Protein AF-A0A7V2QW27-F1 (afdb_monomer)

Sequence (113 aa):
MAVGNKDKIREIYEVLPKLNCGFCGFGTCGKFARAVAEGRASPFGCRQNLWPGYRISEIVGMKVPAYSYGFPVPFLSPLGVRPSLQALREQVRTLSQNVENILGRIEKLKARR

Structure (mmCIF, N/CA/C/O backbone):
data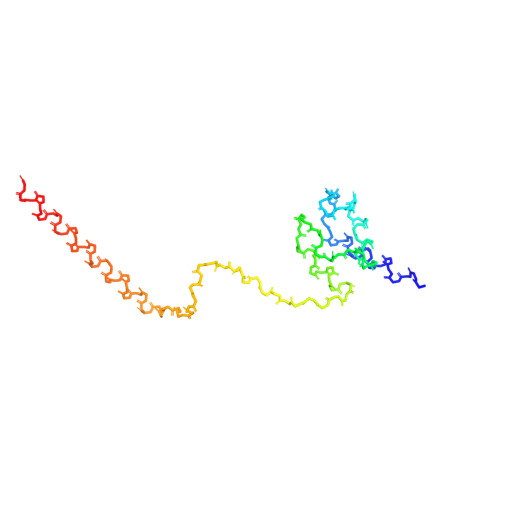_AF-A0A7V2QW27-F1
#
_entry.id   AF-A0A7V2QW27-F1
#
loop_
_atom_site.group_PDB
_atom_site.id
_atom_site.type_symbol
_atom_site.label_atom_id
_atom_site.label_alt_id
_atom_site.label_comp_id
_atom_site.label_asym_id
_atom_site.label_entity_id
_atom_site.label_seq_id
_atom_site.pdbx_PDB_ins_code
_atom_site.Cartn_x
_atom_site.Cartn_y
_atom_site.Cartn_z
_atom_site.occupancy
_atom_site.B_iso_or_equiv
_atom_site.auth_seq_id
_atom_site.auth_comp_id
_atom_site.auth_asym_id
_atom_site.auth_atom_id
_atom_site.pdbx_PDB_model_num
ATOM 1 N N . MET A 1 1 ? -17.485 -3.137 26.629 1.00 41.44 1 MET A N 1
ATOM 2 C CA . MET A 1 1 ? -16.385 -2.252 26.181 1.00 41.44 1 MET A CA 1
ATOM 3 C C . MET A 1 1 ? -16.658 -1.840 24.734 1.00 41.44 1 MET A C 1
ATOM 5 O O . MET A 1 1 ? -16.420 -2.643 23.848 1.00 41.44 1 MET A O 1
ATOM 9 N N . ALA A 1 2 ? -17.275 -0.680 24.474 1.00 49.69 2 ALA A N 1
ATOM 10 C CA . ALA A 1 2 ? -17.790 -0.365 23.124 1.00 49.69 2 ALA A CA 1
ATOM 11 C C . ALA A 1 2 ? -17.541 1.077 22.640 1.00 49.69 2 ALA A C 1
ATOM 13 O O . ALA A 1 2 ? -17.874 1.395 21.500 1.00 49.69 2 ALA A O 1
ATOM 14 N N . VAL A 1 3 ? -16.948 1.941 23.472 1.00 51.53 3 VAL A N 1
ATOM 15 C CA . VAL A 1 3 ? -16.684 3.345 23.107 1.00 51.53 3 VAL A CA 1
ATOM 16 C C . VAL A 1 3 ? -15.436 3.451 22.219 1.00 51.53 3 VAL A C 1
ATOM 18 O O . VAL A 1 3 ? -15.521 4.009 21.133 1.00 51.53 3 VAL A O 1
ATOM 21 N N . GLY A 1 4 ? -14.334 2.776 22.571 1.00 67.44 4 GLY A N 1
ATOM 22 C CA . GLY A 1 4 ? -13.065 2.892 21.832 1.00 67.44 4 GLY A CA 1
ATOM 23 C C . GLY A 1 4 ? -13.072 2.385 20.381 1.00 67.44 4 GLY A C 1
ATOM 24 O O . GLY A 1 4 ? -12.257 2.830 19.581 1.00 67.44 4 GLY A O 1
ATOM 25 N N . ASN A 1 5 ? -13.991 1.489 20.001 1.00 80.12 5 ASN A N 1
ATOM 26 C CA . ASN A 1 5 ? -14.055 1.000 18.617 1.00 80.12 5 ASN A CA 1
ATOM 27 C C . ASN A 1 5 ? -14.743 1.985 17.671 1.00 80.12 5 ASN A C 1
ATOM 29 O O . ASN A 1 5 ? -14.376 2.041 16.503 1.00 80.12 5 ASN A O 1
ATOM 33 N N . LYS A 1 6 ? -15.723 2.771 18.133 1.00 88.50 6 LYS A N 1
ATOM 34 C CA . LYS A 1 6 ? -16.435 3.707 17.247 1.00 88.50 6 LYS A CA 1
ATOM 35 C C . LYS A 1 6 ? -15.526 4.843 16.781 1.00 88.50 6 LYS A C 1
ATOM 37 O O . LYS A 1 6 ? -15.552 5.181 15.600 1.00 88.50 6 LYS A O 1
ATOM 42 N N . ASP A 1 7 ? -14.694 5.364 17.679 1.00 92.56 7 ASP A N 1
ATOM 43 C CA . ASP A 1 7 ? -13.737 6.422 17.351 1.00 92.56 7 ASP A CA 1
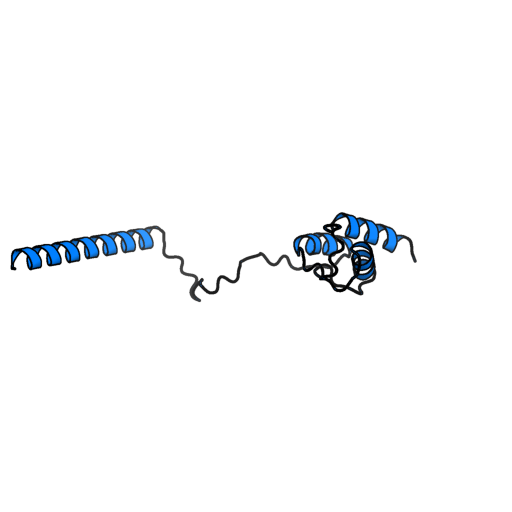ATOM 44 C C . ASP A 1 7 ? -12.673 5.931 16.364 1.00 92.56 7 ASP A C 1
ATOM 46 O O . ASP A 1 7 ? -12.494 6.546 15.314 1.00 92.56 7 ASP A O 1
ATOM 50 N N . LYS A 1 8 ? -12.095 4.743 16.600 1.00 92.12 8 LYS A N 1
ATOM 51 C CA . LYS A 1 8 ? -11.163 4.103 15.655 1.00 92.12 8 LYS A CA 1
ATOM 52 C C . LYS A 1 8 ? -11.777 3.889 14.276 1.00 92.12 8 LYS A C 1
ATOM 54 O O . LYS A 1 8 ? -11.132 4.154 13.270 1.00 92.12 8 LYS A O 1
ATOM 59 N N . ILE A 1 9 ? -13.028 3.430 14.200 1.00 95.50 9 ILE A N 1
ATOM 60 C CA . ILE A 1 9 ? -13.710 3.230 12.911 1.00 95.50 9 ILE A CA 1
ATOM 61 C C . ILE A 1 9 ? -13.822 4.547 12.146 1.00 95.50 9 ILE A C 1
ATOM 63 O O . ILE A 1 9 ? -13.579 4.568 10.940 1.00 95.50 9 ILE A O 1
ATOM 67 N N . ARG A 1 10 ? -14.175 5.637 12.836 1.00 95.56 10 ARG A N 1
ATOM 68 C CA . ARG A 1 10 ? -14.268 6.966 12.230 1.00 95.56 10 ARG A CA 1
ATOM 69 C C . ARG A 1 10 ? -12.903 7.442 11.739 1.00 95.56 10 ARG A C 1
ATOM 71 O O . ARG A 1 10 ? -12.798 7.845 10.588 1.00 95.56 10 ARG A O 1
ATOM 78 N N . GLU A 1 11 ? -11.867 7.336 12.565 1.00 95.56 11 GLU A N 1
ATOM 79 C CA . GLU A 1 11 ? -10.502 7.719 12.184 1.00 95.56 11 GLU A CA 1
ATOM 80 C C . GLU A 1 11 ? -10.003 6.927 10.973 1.00 95.56 11 GLU A C 1
ATOM 82 O O . GLU A 1 11 ? -9.500 7.510 10.016 1.00 95.56 11 GLU A O 1
ATOM 87 N N . ILE A 1 12 ? -10.213 5.609 10.959 1.00 95.38 12 ILE A N 1
ATOM 88 C CA . ILE A 1 12 ? -9.850 4.759 9.821 1.00 95.38 12 ILE A CA 1
ATOM 89 C C . ILE A 1 12 ? -10.634 5.177 8.574 1.00 95.38 12 ILE A C 1
ATOM 91 O O . ILE A 1 12 ? -10.052 5.292 7.499 1.00 95.38 12 ILE A O 1
ATOM 95 N N . TYR A 1 13 ? -11.940 5.427 8.700 1.00 95.88 13 TYR A N 1
ATOM 96 C CA . TYR A 1 13 ? -12.783 5.839 7.579 1.00 95.88 13 TYR A CA 1
ATOM 97 C C . TYR A 1 13 ? -12.337 7.164 6.950 1.00 95.88 13 TYR A C 1
ATOM 99 O O . TYR A 1 13 ? -12.360 7.288 5.724 1.00 95.88 13 TYR A O 1
ATOM 107 N N . GLU A 1 14 ? -11.888 8.125 7.757 1.00 95.56 14 GLU A N 1
ATOM 108 C CA . GLU A 1 14 ? -11.396 9.415 7.263 1.00 95.56 14 GLU A CA 1
ATOM 109 C C . GLU A 1 14 ? -10.120 9.301 6.425 1.00 95.56 14 GLU A C 1
ATOM 111 O O . GLU A 1 14 ? -9.894 10.116 5.533 1.00 95.56 14 GLU A O 1
ATOM 116 N N . VAL A 1 15 ? -9.312 8.267 6.656 1.00 94.69 15 VAL A N 1
ATOM 117 C CA . VAL A 1 15 ? -8.072 8.033 5.904 1.00 94.69 15 VAL A CA 1
ATOM 118 C C . VAL A 1 15 ? -8.321 7.259 4.600 1.00 94.69 15 VAL A C 1
ATOM 120 O O . VAL A 1 15 ? -7.468 7.225 3.710 1.00 94.69 15 VAL A O 1
ATOM 123 N N . LEU A 1 16 ? -9.489 6.632 4.448 1.00 94.69 16 LEU A N 1
ATOM 124 C CA . LEU A 1 16 ? -9.829 5.863 3.252 1.00 94.69 16 LEU A CA 1
ATOM 125 C C . LEU A 1 16 ? -10.212 6.768 2.071 1.00 94.69 16 LEU A C 1
ATOM 127 O O . LEU A 1 16 ? -10.732 7.862 2.260 1.00 94.69 16 LEU A O 1
ATOM 131 N N . PRO A 1 17 ? -10.071 6.278 0.825 1.00 92.75 17 PRO A N 1
ATOM 132 C CA . PRO A 1 17 ? -10.409 7.049 -0.374 1.00 92.75 17 PRO A CA 1
ATOM 133 C C . PRO A 1 17 ? -11.922 7.263 -0.592 1.00 92.75 17 PRO A C 1
ATOM 135 O O . PRO A 1 17 ? -12.304 7.918 -1.552 1.00 92.75 17 PRO A O 1
ATOM 138 N N . LYS A 1 18 ? -12.795 6.687 0.252 1.00 94.88 18 LYS A N 1
ATOM 139 C CA . LYS A 1 18 ? -14.272 6.828 0.211 1.00 94.88 18 LYS A CA 1
ATOM 140 C C . LYS A 1 18 ? -14.940 6.442 -1.126 1.00 94.88 18 LYS A C 1
ATOM 142 O O . LYS A 1 18 ? -16.103 6.751 -1.351 1.00 94.88 18 LYS A O 1
ATOM 147 N N . LEU A 1 19 ? -14.241 5.684 -1.977 1.00 94.50 19 LEU A N 1
ATOM 148 C CA . LEU A 1 19 ? -14.728 5.245 -3.294 1.00 94.50 19 LEU A CA 1
ATOM 149 C C . LEU A 1 19 ? -15.697 4.055 -3.249 1.00 94.50 19 LEU A C 1
ATOM 151 O O . LEU A 1 19 ? -16.361 3.780 -4.239 1.00 94.50 19 LEU A O 1
ATOM 155 N N . ASN A 1 20 ? -15.742 3.304 -2.143 1.00 95.12 20 ASN A N 1
ATOM 156 C CA . ASN A 1 20 ? -16.553 2.083 -2.011 1.00 95.12 20 ASN A CA 1
ATOM 157 C C . ASN A 1 20 ? -16.348 1.056 -3.153 1.00 95.12 20 ASN A C 1
ATOM 159 O O . ASN A 1 20 ? -17.273 0.355 -3.538 1.00 95.12 20 ASN A O 1
ATOM 163 N N . CYS A 1 21 ? -15.119 0.938 -3.669 1.00 94.88 21 CYS A N 1
ATOM 164 C CA . CYS A 1 21 ? -14.796 0.117 -4.847 1.00 94.88 21 CYS A CA 1
ATOM 165 C C . CYS A 1 21 ? -14.893 -1.408 -4.654 1.00 94.88 21 CYS A C 1
ATOM 167 O O . CYS A 1 21 ? -14.866 -2.146 -5.630 1.00 94.88 21 CYS A O 1
ATOM 169 N N . GLY A 1 22 ? -14.937 -1.913 -3.419 1.00 94.00 22 GLY A N 1
ATOM 170 C CA . GLY A 1 22 ? -15.076 -3.351 -3.164 1.00 94.00 22 GLY A CA 1
ATOM 171 C C . GLY A 1 22 ? -13.825 -4.215 -3.370 1.00 94.00 22 GLY A C 1
ATOM 172 O O . GLY A 1 22 ? -13.838 -5.373 -2.966 1.00 94.00 22 GLY A O 1
ATOM 173 N N . PHE A 1 23 ? -12.715 -3.691 -3.907 1.00 93.94 23 PHE A N 1
ATOM 174 C CA . PHE A 1 23 ? -11.512 -4.494 -4.209 1.00 93.94 23 PHE A CA 1
ATOM 175 C C . PHE A 1 23 ? -10.837 -5.144 -2.994 1.00 93.94 23 PHE A C 1
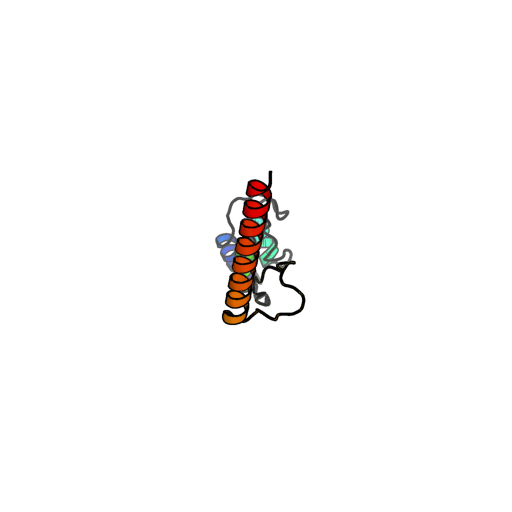ATOM 177 O O . PHE A 1 23 ? -10.082 -6.103 -3.138 1.00 93.94 23 PHE A O 1
ATOM 184 N N . CYS A 1 24 ? -11.097 -4.635 -1.791 1.00 93.06 24 CYS A N 1
ATOM 185 C CA . CYS A 1 24 ? -10.644 -5.239 -0.539 1.00 93.06 24 CYS A CA 1
ATOM 186 C C . CYS A 1 24 ? -11.572 -6.355 -0.016 1.00 93.06 24 CYS A C 1
ATOM 188 O O . CYS A 1 24 ? -11.319 -6.882 1.063 1.00 93.06 24 CYS A O 1
ATOM 190 N N . GLY A 1 25 ? -12.647 -6.699 -0.738 1.00 94.12 25 GLY A N 1
ATOM 191 C CA . GLY A 1 25 ? -13.652 -7.691 -0.334 1.00 94.12 25 GLY A CA 1
ATOM 192 C C . GLY A 1 25 ? -14.798 -7.131 0.519 1.00 94.12 25 GLY A C 1
ATOM 193 O O . GLY A 1 25 ? -15.713 -7.866 0.882 1.00 94.12 25 GLY A O 1
ATOM 194 N N . PHE A 1 26 ? -14.789 -5.829 0.824 1.00 95.44 26 PHE A N 1
ATOM 195 C CA . PHE A 1 26 ? -15.840 -5.163 1.598 1.00 95.44 26 PHE A CA 1
ATOM 196 C C . PHE A 1 26 ? -16.648 -4.220 0.713 1.00 95.44 26 PHE A C 1
ATOM 198 O O . PHE A 1 26 ? -16.087 -3.339 0.072 1.00 95.44 26 PHE A O 1
ATOM 205 N N . GLY A 1 27 ? -17.978 -4.343 0.742 1.00 93.25 27 GLY A N 1
ATOM 206 C CA . GLY A 1 27 ? -18.861 -3.543 -0.117 1.00 93.25 27 GLY A CA 1
ATOM 207 C C . GLY A 1 27 ? -18.831 -2.027 0.129 1.00 93.25 27 GLY A C 1
ATOM 208 O O . GLY A 1 27 ? -19.300 -1.277 -0.714 1.00 93.25 27 GLY A O 1
ATOM 209 N N . THR A 1 28 ? -18.297 -1.556 1.262 1.00 96.19 28 THR A N 1
ATOM 210 C CA . THR A 1 28 ? -18.086 -0.121 1.516 1.00 96.19 28 THR A CA 1
ATOM 211 C C . THR A 1 28 ? -16.807 0.123 2.314 1.00 96.19 28 THR A C 1
ATOM 213 O O . THR A 1 28 ? -16.371 -0.726 3.096 1.00 96.19 28 THR A O 1
ATOM 216 N N . CYS A 1 29 ? -16.234 1.321 2.178 1.00 96.44 29 CYS A N 1
ATOM 217 C CA . CYS A 1 29 ? -15.087 1.775 2.963 1.00 96.44 29 CYS A CA 1
ATOM 218 C C . CYS A 1 29 ? -15.393 1.762 4.470 1.00 96.44 29 CYS A C 1
ATOM 220 O O . CYS A 1 29 ? -14.537 1.381 5.259 1.00 96.44 29 CYS A O 1
ATOM 222 N N . GLY A 1 30 ? -16.625 2.085 4.880 1.00 95.81 30 GLY A N 1
ATOM 223 C CA . GLY A 1 30 ? -17.044 1.990 6.284 1.00 95.81 30 GLY A CA 1
ATOM 224 C C . GLY A 1 30 ? -17.067 0.549 6.813 1.00 95.81 30 GLY A C 1
ATOM 225 O O . GLY A 1 30 ? -16.637 0.297 7.938 1.00 95.81 30 GLY A O 1
ATOM 226 N N . LYS A 1 31 ? -17.502 -0.423 5.994 1.00 96.31 31 LYS A N 1
ATOM 227 C CA . LYS A 1 31 ? -17.444 -1.853 6.353 1.00 96.31 31 LYS A CA 1
ATOM 228 C C . LYS A 1 31 ? -15.999 -2.336 6.494 1.00 96.31 31 LYS A C 1
ATOM 230 O O . LYS A 1 31 ? -15.709 -3.067 7.438 1.00 96.31 31 LYS A O 1
ATOM 235 N N . PHE A 1 32 ? -15.104 -1.891 5.610 1.00 96.44 32 PHE A N 1
ATOM 236 C CA . PHE A 1 32 ? -13.668 -2.154 5.739 1.00 96.44 32 PHE A CA 1
ATOM 237 C C . PHE A 1 32 ? -13.099 -1.539 7.025 1.00 96.44 32 PHE A C 1
ATOM 239 O O . PHE A 1 32 ? -12.476 -2.251 7.805 1.00 96.44 32 PHE A O 1
ATOM 246 N N . ALA A 1 33 ? -13.383 -0.263 7.305 1.00 96.25 33 ALA A N 1
ATOM 247 C CA . ALA A 1 33 ? -12.920 0.417 8.516 1.00 96.25 33 ALA A CA 1
ATOM 248 C C . ALA A 1 33 ? -13.345 -0.314 9.799 1.00 96.25 33 ALA A C 1
ATOM 250 O O . ALA A 1 33 ? -12.534 -0.519 10.701 1.00 96.25 33 ALA A O 1
ATOM 251 N N . ARG A 1 34 ? -14.597 -0.788 9.846 1.00 95.50 34 ARG A N 1
ATOM 252 C CA . ARG A 1 34 ? -15.102 -1.634 10.933 1.00 95.50 34 ARG A CA 1
ATOM 253 C C . ARG A 1 34 ? -14.353 -2.955 11.052 1.00 95.50 34 ARG A C 1
ATOM 255 O O . ARG A 1 34 ? -13.967 -3.326 12.154 1.00 95.50 34 ARG A O 1
ATOM 262 N N . ALA A 1 35 ? -14.137 -3.653 9.941 1.00 95.12 35 ALA A N 1
ATOM 263 C CA . ALA A 1 35 ? -13.414 -4.917 9.955 1.00 95.12 35 ALA A CA 1
ATOM 264 C C . ALA A 1 35 ? -11.963 -4.751 10.429 1.00 95.12 35 ALA A C 1
ATOM 266 O O . ALA A 1 35 ? -11.478 -5.593 11.178 1.00 95.12 35 ALA A O 1
ATOM 267 N N . VAL A 1 36 ? -11.292 -3.660 10.048 1.00 94.75 36 VAL A N 1
ATOM 268 C CA . VAL A 1 36 ? -9.929 -3.359 10.507 1.00 94.75 36 VAL A CA 1
ATOM 269 C C . VAL A 1 36 ? -9.903 -2.999 11.994 1.00 94.75 36 VAL A C 1
ATOM 271 O O . VAL A 1 36 ? -9.091 -3.549 12.730 1.00 94.75 36 VAL A O 1
ATOM 274 N N . ALA A 1 37 ? -10.815 -2.142 12.466 1.00 94.31 37 ALA A N 1
ATOM 275 C CA . ALA A 1 37 ? -10.906 -1.790 13.888 1.00 94.31 37 ALA A CA 1
ATOM 276 C C . ALA A 1 37 ? -11.195 -3.007 14.787 1.00 94.31 37 ALA A C 1
ATOM 278 O O . ALA A 1 37 ? -10.730 -3.071 15.920 1.00 94.31 37 ALA A O 1
ATOM 279 N N . GLU A 1 38 ? -11.945 -3.985 14.276 1.00 92.56 38 GLU A N 1
ATOM 280 C CA . GLU A 1 38 ? -12.237 -5.249 14.959 1.00 92.56 38 GLU A CA 1
ATOM 281 C C . GLU A 1 38 ? -11.134 -6.313 14.776 1.00 92.56 38 GLU A C 1
ATOM 283 O O . GLU A 1 38 ? -11.281 -7.426 15.272 1.00 92.56 38 GLU A O 1
ATOM 288 N N . GLY A 1 39 ? -10.050 -6.010 14.051 1.00 90.56 39 GLY A N 1
ATOM 289 C CA . GLY A 1 39 ? -8.944 -6.943 13.802 1.00 90.56 39 GLY A CA 1
ATOM 290 C C . GLY A 1 39 ? -9.263 -8.074 12.817 1.00 90.56 39 GLY A C 1
ATOM 291 O O . GLY A 1 39 ? -8.480 -9.007 12.673 1.00 90.56 39 GLY A O 1
ATOM 292 N N . ARG A 1 40 ? -10.401 -8.005 12.116 1.00 91.12 40 ARG A N 1
ATOM 293 C CA . ARG A 1 40 ? -10.832 -8.991 11.107 1.00 91.12 40 ARG A CA 1
ATOM 294 C C . ARG A 1 40 ? -10.215 -8.755 9.728 1.00 91.12 40 ARG A C 1
ATOM 296 O O . ARG A 1 40 ? -10.300 -9.624 8.866 1.00 91.12 40 ARG A O 1
ATOM 303 N N . ALA A 1 41 ? -9.635 -7.580 9.500 1.00 92.56 41 ALA A N 1
ATOM 304 C CA . ALA A 1 41 ? -8.981 -7.215 8.251 1.00 92.56 41 ALA A CA 1
ATOM 305 C C . ALA A 1 41 ? -7.641 -6.520 8.513 1.00 92.56 41 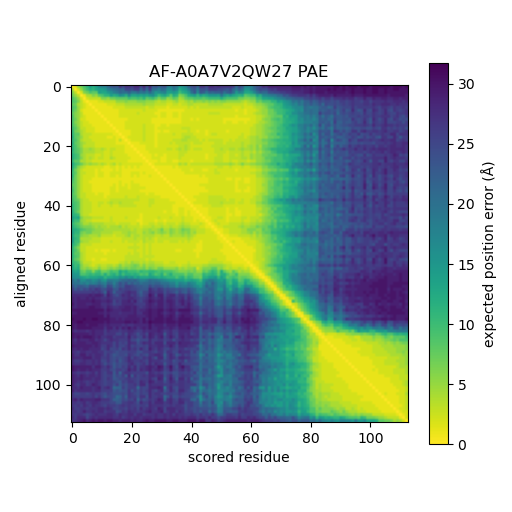ALA A C 1
ATOM 307 O O . ALA A 1 41 ? -7.483 -5.799 9.495 1.00 92.56 41 ALA A O 1
ATOM 308 N N . SER A 1 42 ? -6.689 -6.711 7.598 1.00 92.25 42 SER A N 1
ATOM 309 C CA . SER A 1 42 ? -5.397 -6.023 7.649 1.00 92.25 42 SER A CA 1
ATOM 310 C C . SER A 1 42 ? -5.560 -4.521 7.365 1.00 92.25 42 SER A C 1
ATOM 312 O O . SER A 1 42 ? -6.272 -4.173 6.414 1.00 92.25 42 SER A O 1
ATOM 314 N N . PRO A 1 43 ? -4.850 -3.630 8.089 1.00 93.31 43 PRO A N 1
ATOM 315 C CA . PRO A 1 43 ? -4.730 -2.206 7.753 1.00 93.31 43 PRO A CA 1
ATOM 316 C C . PRO A 1 43 ? -4.354 -1.948 6.288 1.00 93.31 43 PRO A C 1
ATOM 318 O O . PRO A 1 43 ? -4.836 -1.000 5.675 1.00 93.31 43 PRO A O 1
ATOM 321 N N . PHE A 1 44 ? -3.559 -2.843 5.694 1.00 92.88 44 PHE A N 1
ATOM 322 C CA . PHE A 1 44 ? -3.082 -2.767 4.309 1.00 92.88 44 PHE A CA 1
ATOM 323 C C . PHE A 1 44 ? -4.028 -3.431 3.297 1.00 92.88 44 PHE A C 1
ATOM 325 O O . PHE A 1 44 ? -3.667 -3.642 2.144 1.00 92.88 44 PHE A O 1
ATOM 332 N N . GLY A 1 45 ? -5.251 -3.780 3.707 1.00 91.25 45 GLY A N 1
ATOM 333 C CA . GLY A 1 45 ? -6.213 -4.482 2.855 1.00 91.25 45 GLY A CA 1
ATOM 334 C C . GLY A 1 45 ? -6.785 -3.648 1.701 1.00 91.25 45 GLY A C 1
ATOM 335 O O . GLY A 1 45 ? -7.361 -4.217 0.773 1.00 91.25 45 GLY A O 1
ATOM 336 N N . CYS A 1 46 ? -6.644 -2.317 1.720 1.00 93.25 46 CYS A N 1
ATOM 337 C CA . CYS A 1 46 ? -7.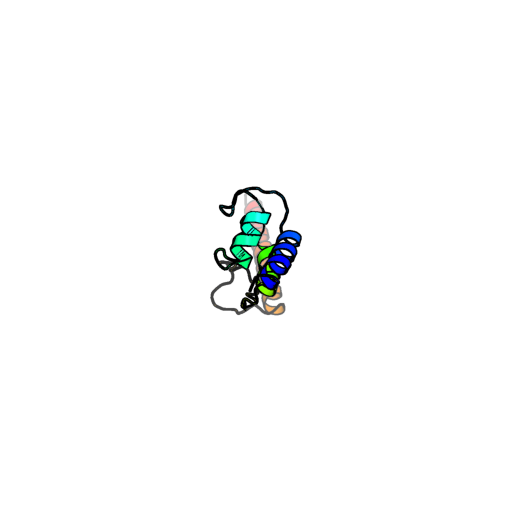120 -1.450 0.640 1.00 93.25 46 CYS A CA 1
ATOM 338 C C . CYS A 1 46 ? -6.245 -1.607 -0.616 1.00 93.25 46 CYS A C 1
ATOM 340 O O . CYS A 1 46 ? -5.165 -1.034 -0.716 1.00 93.25 46 CYS A O 1
ATOM 342 N N . ARG A 1 47 ? -6.730 -2.359 -1.610 1.00 89.44 47 ARG A N 1
ATOM 343 C CA . ARG A 1 47 ? -5.980 -2.613 -2.855 1.00 89.44 47 ARG A CA 1
ATOM 344 C C . ARG A 1 47 ? -5.928 -1.428 -3.814 1.00 89.44 47 ARG A C 1
ATOM 346 O O . ARG A 1 47 ? -5.034 -1.370 -4.645 1.00 89.44 47 ARG A O 1
ATOM 353 N N . GLN A 1 48 ? -6.869 -0.493 -3.693 1.00 88.81 48 GLN A N 1
ATOM 354 C CA . GLN A 1 48 ? -6.881 0.713 -4.523 1.00 88.81 48 GLN A CA 1
ATOM 355 C C . GLN A 1 48 ? -5.728 1.656 -4.170 1.00 88.81 48 GLN A C 1
ATOM 357 O O . GLN A 1 48 ? -5.217 2.373 -5.023 1.00 88.81 48 GLN A O 1
ATOM 362 N N . ASN A 1 49 ? -5.346 1.686 -2.894 1.00 81.62 49 ASN A N 1
ATOM 363 C CA . ASN A 1 49 ? -4.254 2.506 -2.412 1.00 81.62 49 ASN A CA 1
ATOM 364 C C . ASN A 1 49 ? -3.720 1.917 -1.102 1.00 81.62 49 ASN A C 1
ATOM 366 O O . ASN A 1 49 ? -4.474 1.806 -0.133 1.00 81.62 49 ASN A O 1
ATOM 370 N N . LEU A 1 50 ? -2.428 1.579 -1.075 1.00 84.31 50 LEU A N 1
ATOM 371 C CA . LEU A 1 50 ? -1.754 1.050 0.112 1.00 84.31 50 LEU A CA 1
ATOM 372 C C . LEU A 1 50 ? -1.367 2.147 1.119 1.00 84.31 50 LEU A C 1
ATOM 374 O O . LEU A 1 50 ? -1.196 1.836 2.295 1.00 84.31 50 LEU A O 1
ATOM 378 N N . TRP A 1 51 ? -1.264 3.414 0.696 1.00 85.44 51 TRP A N 1
ATOM 379 C CA . TRP A 1 51 ? -0.835 4.534 1.546 1.00 85.44 51 TRP A CA 1
ATOM 380 C C . TRP A 1 51 ? -1.662 4.705 2.831 1.00 85.44 51 TRP A C 1
ATOM 382 O O . TRP A 1 51 ? -1.057 4.846 3.896 1.00 85.44 51 TRP A O 1
ATOM 392 N N . PRO A 1 52 ? -3.011 4.624 2.795 1.00 91.19 52 PRO A N 1
ATOM 393 C CA . PRO A 1 52 ? -3.836 4.603 4.000 1.00 91.19 52 PRO A CA 1
ATOM 394 C C . PRO A 1 52 ? -3.402 3.569 5.042 1.00 91.19 52 PRO A C 1
ATOM 396 O O . PRO A 1 52 ? -3.547 3.818 6.235 1.00 91.19 52 PRO A O 1
ATOM 399 N N . GLY A 1 53 ? -2.851 2.426 4.620 1.00 90.31 53 GLY A N 1
ATOM 400 C CA . GLY A 1 53 ? -2.548 1.304 5.504 1.00 90.31 53 GLY A CA 1
ATOM 401 C C . GLY A 1 53 ? -1.564 1.635 6.623 1.00 90.31 53 GLY A C 1
ATOM 402 O O . GLY A 1 53 ? -1.756 1.168 7.742 1.00 90.31 53 GLY A O 1
ATOM 403 N N . TYR A 1 54 ? -0.579 2.503 6.371 1.00 91.19 54 TYR A N 1
ATOM 404 C CA . TYR A 1 54 ? 0.377 2.934 7.397 1.00 91.19 54 TYR A CA 1
ATOM 405 C C . TYR A 1 54 ? -0.299 3.756 8.493 1.00 91.19 54 TYR A C 1
ATOM 407 O O . TYR A 1 54 ? -0.202 3.436 9.672 1.00 91.19 54 TYR A O 1
ATOM 415 N N . ARG A 1 55 ? -1.085 4.761 8.120 1.00 91.69 55 ARG A N 1
ATOM 416 C CA . ARG A 1 55 ? -1.803 5.583 9.099 1.00 91.69 55 ARG A CA 1
ATOM 417 C C . ARG A 1 55 ? -2.885 4.784 9.833 1.00 91.69 55 ARG A C 1
ATOM 419 O O . ARG A 1 55 ? -3.081 4.947 11.030 1.00 91.69 55 ARG A O 1
ATOM 426 N N . ILE A 1 56 ? -3.543 3.854 9.141 1.00 93.56 56 ILE A N 1
ATOM 427 C CA . ILE A 1 56 ? -4.482 2.908 9.758 1.00 93.56 56 ILE A CA 1
ATOM 428 C C . ILE A 1 56 ? -3.759 2.001 10.764 1.00 93.56 56 ILE A C 1
ATOM 430 O O . ILE A 1 56 ? -4.307 1.730 11.829 1.00 93.56 56 ILE A O 1
ATOM 434 N N . SER A 1 57 ? -2.532 1.562 10.464 1.00 92.12 57 SER A N 1
ATOM 435 C CA . SER A 1 57 ? -1.730 0.729 11.366 1.00 92.12 57 SER A CA 1
ATOM 436 C C . SER A 1 57 ? -1.374 1.451 12.672 1.00 92.12 57 SER A C 1
ATOM 438 O O . SER A 1 57 ? -1.460 0.840 13.736 1.00 92.12 57 SER A O 1
ATOM 440 N N . GLU A 1 58 ? -1.099 2.758 12.613 1.00 90.94 58 GLU A N 1
ATOM 441 C CA . GLU A 1 58 ? -0.894 3.608 13.792 1.00 90.94 58 GLU A CA 1
ATOM 442 C C . GLU A 1 58 ? -2.165 3.681 14.651 1.00 90.94 58 GLU A C 1
ATOM 444 O O . GLU A 1 58 ? -2.102 3.449 15.858 1.00 90.94 58 GLU A O 1
ATOM 449 N N . ILE A 1 59 ? -3.330 3.901 14.026 1.00 91.44 59 ILE A N 1
ATOM 450 C CA . ILE A 1 59 ? -4.633 3.978 14.716 1.00 91.44 59 ILE A CA 1
ATOM 451 C C . ILE A 1 59 ? -4.962 2.668 15.452 1.00 91.44 59 ILE A C 1
ATOM 453 O O . ILE A 1 59 ? -5.483 2.674 16.573 1.00 91.44 59 ILE A O 1
ATOM 457 N N . VAL A 1 60 ? -4.666 1.516 14.841 1.00 90.62 60 VAL A N 1
ATOM 458 C CA . VAL A 1 60 ? -4.920 0.210 15.474 1.00 90.62 60 VAL A CA 1
ATOM 459 C C . VAL A 1 60 ? -3.799 -0.244 16.415 1.00 90.62 60 VAL A C 1
ATOM 461 O O . VAL A 1 60 ? -3.969 -1.256 17.093 1.00 90.62 60 VAL A O 1
ATOM 464 N N . GLY A 1 61 ? -2.691 0.499 16.509 1.00 87.94 61 GLY A N 1
ATOM 465 C CA . GLY A 1 61 ? -1.547 0.167 17.363 1.00 87.94 61 GLY A CA 1
ATOM 466 C C . GLY A 1 61 ? -0.690 -0.989 16.838 1.00 87.94 61 GLY A C 1
ATOM 467 O O . GLY A 1 61 ? 0.017 -1.642 17.606 1.00 87.94 61 GLY A O 1
ATOM 468 N N . MET A 1 62 ? -0.750 -1.267 15.534 1.00 83.56 62 MET A N 1
ATOM 469 C CA . MET A 1 62 ? 0.091 -2.262 14.877 1.00 83.56 62 MET A CA 1
ATOM 470 C C . MET A 1 62 ? 1.485 -1.673 14.644 1.00 83.56 62 MET A C 1
ATOM 472 O O . MET A 1 62 ? 1.649 -0.738 13.864 1.00 83.56 62 MET A O 1
ATOM 476 N N . LYS A 1 63 ? 2.513 -2.256 15.272 1.00 75.50 63 LYS A N 1
ATOM 477 C CA . LYS A 1 63 ? 3.909 -1.931 14.955 1.00 75.50 63 LYS A CA 1
ATOM 478 C C . LYS A 1 63 ? 4.259 -2.502 13.585 1.00 75.50 63 LYS A C 1
ATOM 480 O O . LYS A 1 63 ? 4.596 -3.678 13.469 1.00 75.50 63 LYS A O 1
ATOM 485 N N . VAL A 1 64 ? 4.176 -1.675 12.551 1.00 70.62 64 VAL A N 1
ATOM 486 C CA . VAL A 1 64 ? 4.750 -2.007 11.247 1.00 70.62 64 VAL A CA 1
ATOM 487 C C . VAL A 1 64 ? 6.216 -1.599 11.220 1.00 70.62 64 VAL A C 1
ATOM 489 O O . VAL A 1 64 ? 6.528 -0.447 11.528 1.00 70.62 64 VAL A O 1
ATOM 492 N N . PRO A 1 65 ? 7.133 -2.505 10.840 1.00 62.56 65 PRO A N 1
ATOM 493 C CA . PRO A 1 65 ? 8.480 -2.089 10.506 1.00 62.56 65 PRO A CA 1
ATOM 494 C C . PRO A 1 65 ? 8.382 -1.128 9.322 1.00 62.56 65 PRO A C 1
ATOM 496 O O . PRO A 1 65 ? 7.724 -1.432 8.323 1.00 62.56 65 PRO A O 1
ATOM 499 N N . ALA A 1 66 ? 9.017 0.037 9.439 1.00 57.53 66 ALA A N 1
ATOM 500 C CA . ALA A 1 66 ? 9.197 0.941 8.318 1.00 57.53 66 ALA A CA 1
ATOM 501 C C . ALA A 1 66 ? 10.098 0.238 7.293 1.00 57.53 66 ALA A C 1
ATOM 503 O O . ALA A 1 66 ? 11.319 0.373 7.321 1.00 57.53 66 ALA A O 1
ATOM 504 N N . TYR A 1 67 ? 9.506 -0.572 6.416 1.00 54.62 67 TYR A N 1
ATOM 505 C CA . TYR A 1 67 ? 10.188 -1.003 5.210 1.00 54.62 67 TYR A CA 1
ATOM 506 C C . TYR A 1 67 ? 10.431 0.269 4.411 1.00 54.62 67 TYR A C 1
ATOM 508 O O . TYR A 1 67 ? 9.488 0.874 3.895 1.00 54.62 67 TYR A O 1
ATOM 516 N N . SER A 1 68 ? 11.688 0.718 4.362 1.00 47.50 68 SER A N 1
ATOM 517 C CA . SER A 1 68 ? 12.060 1.702 3.363 1.00 47.50 68 SER A CA 1
ATOM 518 C C . SER A 1 68 ? 11.679 1.079 2.025 1.00 47.50 68 SER A C 1
ATOM 520 O O . SER A 1 68 ? 12.025 -0.069 1.736 1.00 47.50 68 SER A O 1
ATOM 522 N N . TYR A 1 69 ? 10.893 1.798 1.230 1.00 49.91 69 TYR A N 1
ATOM 523 C CA . TYR A 1 69 ? 10.665 1.445 -0.163 1.00 49.91 69 TYR A CA 1
ATOM 524 C C . TYR A 1 69 ? 11.976 1.666 -0.931 1.00 49.91 69 TYR A C 1
ATOM 526 O O . TYR A 1 69 ? 12.082 2.525 -1.800 1.00 49.91 69 TYR A O 1
ATOM 534 N N . GLY A 1 70 ? 13.012 0.894 -0.609 1.00 46.41 70 GLY A N 1
ATOM 535 C CA . GLY A 1 70 ? 13.935 0.457 -1.627 1.00 46.41 70 GLY A CA 1
ATOM 536 C C . GLY A 1 70 ? 13.118 -0.475 -2.496 1.00 46.41 70 GLY A C 1
ATOM 537 O O . GLY A 1 70 ? 12.818 -1.594 -2.086 1.00 46.41 70 GLY A O 1
ATOM 538 N N . PHE A 1 71 ? 12.696 -0.002 -3.668 1.00 46.22 71 PHE A N 1
ATOM 539 C CA . PHE A 1 71 ? 12.339 -0.915 -4.743 1.00 46.22 71 PHE A CA 1
ATOM 540 C C . PHE A 1 71 ? 13.388 -2.033 -4.727 1.00 46.22 71 PHE A C 1
ATOM 542 O O . PHE A 1 71 ? 14.582 -1.705 -4.760 1.00 46.22 71 PHE A O 1
ATOM 549 N N . PRO A 1 72 ? 13.017 -3.32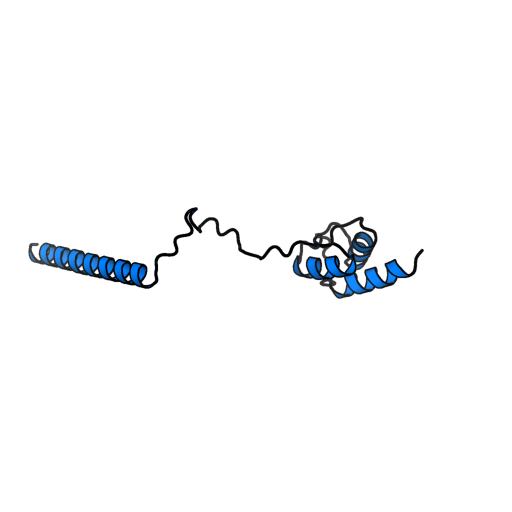2 -4.654 1.00 46.69 72 PRO A N 1
ATOM 550 C CA . PRO A 1 72 ? 13.935 -4.353 -5.082 1.00 46.69 72 PRO A CA 1
ATOM 551 C C . PRO A 1 72 ? 14.091 -4.116 -6.580 1.00 46.69 72 PRO A C 1
ATOM 553 O O . PRO A 1 72 ? 13.351 -4.662 -7.386 1.00 46.69 72 PRO A O 1
ATOM 556 N N . VAL A 1 73 ? 14.976 -3.192 -6.953 1.00 47.66 73 VAL A N 1
ATOM 557 C CA . VAL A 1 73 ? 15.459 -3.067 -8.313 1.00 47.66 73 VAL A CA 1
ATOM 558 C C . VAL A 1 73 ? 16.195 -4.377 -8.542 1.00 47.66 73 VAL A C 1
ATOM 560 O O . VAL A 1 73 ? 17.269 -4.563 -7.968 1.00 47.66 73 VAL A O 1
ATOM 563 N N . PRO A 1 74 ? 15.670 -5.295 -9.370 1.00 46.62 74 PRO A N 1
ATOM 564 C CA . PRO A 1 74 ? 16.330 -6.572 -9.641 1.00 46.62 74 PRO A CA 1
ATOM 565 C C . PRO A 1 74 ? 17.665 -6.379 -10.391 1.00 46.62 74 PRO A C 1
ATOM 567 O O . PRO A 1 74 ? 18.311 -7.343 -10.774 1.00 46.62 74 PRO A O 1
ATOM 570 N N . PHE A 1 75 ? 18.056 -5.120 -10.619 1.00 50.31 75 PHE A N 1
ATOM 571 C CA . PHE A 1 75 ? 19.189 -4.650 -11.399 1.00 50.31 75 PHE A CA 1
ATOM 572 C C . PHE A 1 75 ? 20.309 -3.996 -10.576 1.00 50.31 75 PHE A C 1
ATOM 574 O O . PHE A 1 75 ? 21.296 -3.554 -11.160 1.00 50.31 75 PHE A O 1
ATOM 581 N N . LEU A 1 76 ? 20.211 -3.925 -9.243 1.00 48.56 76 LEU A N 1
ATOM 582 C CA . LEU A 1 76 ? 21.394 -3.630 -8.427 1.00 48.56 76 LEU A CA 1
ATOM 583 C C . LEU A 1 76 ? 22.138 -4.943 -8.184 1.00 48.56 76 LEU A C 1
ATOM 585 O O . LEU A 1 76 ? 21.736 -5.756 -7.357 1.00 48.56 76 LEU A O 1
ATOM 589 N N . SER A 1 77 ? 23.194 -5.149 -8.969 1.00 50.59 77 SER A N 1
ATOM 590 C CA . SER A 1 77 ? 24.094 -6.300 -8.916 1.00 50.59 77 SER A CA 1
ATOM 591 C C . SER A 1 77 ? 24.495 -6.687 -7.478 1.00 50.59 77 SER A C 1
ATOM 593 O O . SER A 1 77 ? 24.626 -5.803 -6.629 1.00 50.59 77 SER A O 1
ATOM 595 N N . PRO A 1 78 ? 24.798 -7.973 -7.195 1.00 50.56 78 PRO A N 1
ATOM 596 C CA . PRO A 1 78 ? 25.033 -8.493 -5.836 1.00 50.56 78 PRO A CA 1
ATOM 597 C C . PRO A 1 78 ? 26.296 -7.958 -5.140 1.00 50.56 78 PRO A C 1
ATOM 599 O O . PRO A 1 78 ? 26.589 -8.328 -4.008 1.00 50.56 78 PRO A O 1
ATOM 602 N N . LEU A 1 79 ? 27.067 -7.101 -5.803 1.00 45.19 79 LEU A N 1
ATOM 603 C CA . LEU A 1 79 ? 28.256 -6.467 -5.261 1.00 45.19 79 LEU A CA 1
ATOM 604 C C . LEU A 1 79 ? 28.020 -4.965 -5.316 1.00 45.19 79 LEU A C 1
ATOM 606 O O . LEU A 1 79 ? 28.159 -4.344 -6.367 1.00 45.19 79 LEU A O 1
ATOM 610 N N . GLY A 1 80 ? 27.633 -4.396 -4.174 1.00 50.31 80 GLY A N 1
ATOM 611 C CA . GLY A 1 80 ? 27.381 -2.971 -3.953 1.00 50.31 80 GLY A CA 1
ATOM 612 C C . GLY A 1 80 ? 28.617 -2.075 -4.095 1.00 50.31 80 GLY A C 1
ATOM 613 O O . GLY A 1 80 ? 28.790 -1.135 -3.326 1.00 50.31 80 GLY A O 1
ATOM 614 N N . VAL A 1 81 ? 29.480 -2.337 -5.073 1.00 55.97 81 VAL A N 1
ATOM 615 C CA . VAL A 1 81 ? 30.554 -1.439 -5.472 1.00 55.97 81 VAL A CA 1
ATOM 616 C C . VAL A 1 81 ? 29.959 -0.465 -6.474 1.00 55.9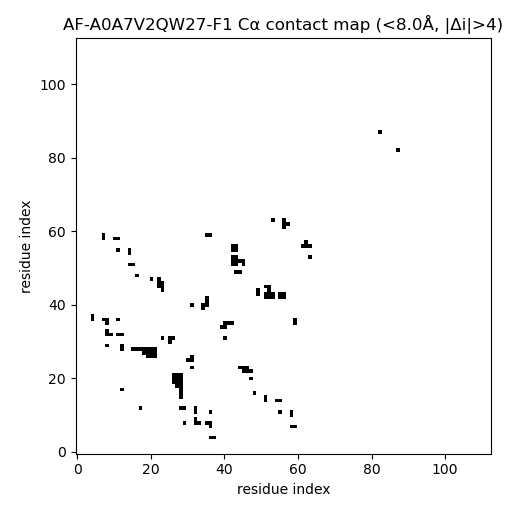7 81 VAL A C 1
ATOM 618 O O . VAL A 1 81 ? 29.915 -0.709 -7.678 1.00 55.97 81 VAL A O 1
ATOM 621 N N . ARG A 1 82 ? 29.467 0.667 -5.968 1.00 58.50 82 ARG A N 1
ATOM 622 C CA . ARG A 1 82 ? 29.264 1.833 -6.827 1.00 58.50 82 ARG A CA 1
ATOM 623 C C . ARG A 1 82 ? 30.656 2.250 -7.312 1.00 58.50 82 ARG A C 1
ATOM 625 O O . ARG A 1 82 ? 31.489 2.557 -6.455 1.00 58.50 82 ARG A O 1
ATOM 632 N N . PRO A 1 83 ? 30.953 2.239 -8.625 1.00 63.72 83 PRO A N 1
ATOM 633 C CA . PRO A 1 83 ? 32.217 2.780 -9.096 1.00 63.72 83 PRO A CA 1
ATOM 634 C C . PRO A 1 83 ? 32.318 4.221 -8.602 1.00 63.72 83 PRO A C 1
ATOM 636 O O . PRO A 1 83 ? 31.323 4.954 -8.586 1.00 63.72 83 PRO A O 1
ATOM 639 N N . SER A 1 84 ? 33.509 4.625 -8.158 1.00 81.88 84 SER A N 1
ATOM 640 C CA . SER A 1 84 ? 33.722 6.023 -7.807 1.00 81.88 84 SER A CA 1
ATOM 641 C C . SER A 1 84 ? 33.371 6.892 -9.016 1.00 81.88 84 SER A C 1
ATOM 643 O O . SER A 1 84 ? 33.519 6.482 -10.171 1.00 81.88 84 SER A O 1
ATOM 645 N N . LEU A 1 85 ? 32.915 8.117 -8.766 1.00 81.12 85 LEU A N 1
ATOM 646 C CA . LEU A 1 85 ? 32.615 9.069 -9.836 1.00 81.12 85 LEU A CA 1
ATOM 647 C C . LEU A 1 85 ? 33.820 9.254 -10.782 1.00 81.12 85 LEU A C 1
ATOM 649 O O . LEU A 1 85 ? 33.651 9.456 -11.981 1.00 81.12 85 LEU A O 1
ATOM 653 N N . GLN A 1 86 ? 35.039 9.131 -10.248 1.00 85.50 86 GLN A N 1
ATOM 654 C CA . GLN A 1 86 ? 36.281 9.134 -11.021 1.00 85.50 86 GLN A CA 1
ATOM 655 C C . GLN A 1 86 ? 36.419 7.891 -11.911 1.00 85.50 86 GLN A C 1
ATOM 657 O O . GLN A 1 86 ? 36.683 8.038 -13.100 1.00 85.50 86 GLN A O 1
ATOM 662 N N . ALA A 1 87 ? 36.175 6.690 -11.379 1.00 84.00 87 ALA A N 1
ATOM 663 C CA . ALA A 1 87 ? 36.219 5.455 -12.162 1.00 84.00 87 ALA A CA 1
ATOM 664 C C . ALA A 1 87 ? 35.199 5.471 -13.311 1.00 84.00 87 ALA A C 1
ATOM 666 O O . ALA A 1 87 ? 35.507 5.045 -14.422 1.00 84.00 87 ALA A O 1
ATOM 667 N N . LEU A 1 88 ? 34.005 6.019 -13.071 1.00 87.06 88 LEU A N 1
ATOM 668 C CA . LEU A 1 88 ? 32.990 6.162 -14.111 1.00 87.06 88 LEU A CA 1
ATOM 669 C C . LEU A 1 88 ? 33.419 7.159 -15.200 1.00 87.06 88 LEU A C 1
ATOM 671 O O . LEU A 1 88 ? 33.258 6.880 -16.386 1.00 87.06 88 LEU A O 1
ATOM 675 N N . ARG A 1 89 ? 34.005 8.300 -14.814 1.00 93.19 89 ARG A N 1
ATOM 676 C CA . ARG A 1 89 ? 34.546 9.284 -15.769 1.00 93.19 89 ARG A CA 1
ATOM 677 C C . ARG A 1 89 ? 35.627 8.675 -16.660 1.00 93.19 89 ARG A C 1
ATOM 679 O O . ARG A 1 89 ? 35.621 8.925 -17.863 1.00 93.19 89 ARG A O 1
ATOM 686 N N . GLU A 1 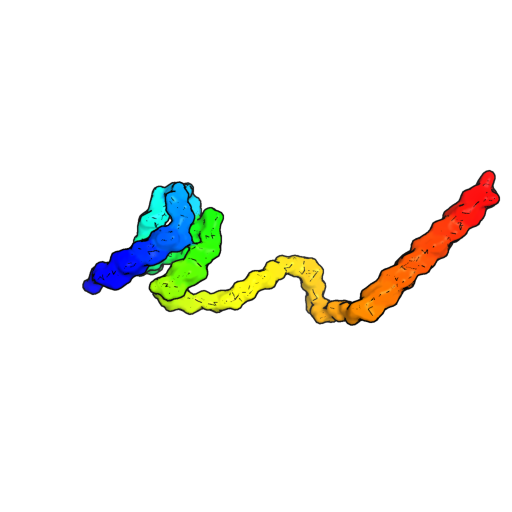90 ? 36.502 7.851 -16.092 1.00 93.62 90 GLU A N 1
ATOM 687 C CA . GLU A 1 90 ? 37.572 7.200 -16.850 1.00 93.62 90 GLU A CA 1
ATOM 688 C C . GLU A 1 90 ? 37.032 6.164 -17.846 1.00 93.62 90 GLU A C 1
ATOM 690 O O . GLU A 1 90 ? 37.474 6.113 -18.996 1.00 93.62 90 GLU A O 1
ATOM 695 N N . GLN A 1 91 ? 36.008 5.399 -17.456 1.00 92.50 91 GLN A N 1
ATOM 696 C CA . GLN A 1 91 ? 35.333 4.469 -18.367 1.00 92.50 91 GLN A CA 1
ATOM 697 C C . GLN A 1 91 ? 34.687 5.198 -19.549 1.00 92.50 91 GLN A C 1
ATOM 699 O O . GLN A 1 91 ? 34.864 4.787 -20.696 1.00 92.50 91 GLN A O 1
ATOM 704 N N . VAL A 1 92 ? 33.986 6.308 -19.293 1.00 96.44 92 VAL A N 1
ATOM 705 C CA . VAL A 1 92 ? 33.365 7.118 -20.355 1.00 96.44 92 VAL A CA 1
ATOM 706 C C . VAL A 1 92 ? 34.426 7.685 -21.300 1.00 96.44 92 VAL A C 1
ATOM 708 O O . VAL A 1 92 ? 34.255 7.641 -22.518 1.00 96.44 92 VAL A O 1
ATOM 711 N N . ARG A 1 93 ? 35.545 8.176 -20.757 1.00 95.25 93 ARG A N 1
ATOM 712 C CA . ARG A 1 93 ? 36.657 8.706 -21.554 1.00 95.25 93 ARG A CA 1
ATOM 713 C C . ARG A 1 93 ? 37.272 7.638 -22.457 1.00 95.25 93 ARG A C 1
ATOM 715 O O . ARG A 1 93 ? 37.444 7.877 -23.650 1.00 95.25 93 ARG A O 1
ATOM 722 N N . THR A 1 94 ? 37.541 6.460 -21.900 1.00 95.56 94 THR A N 1
ATOM 723 C CA . THR A 1 94 ? 38.090 5.312 -22.635 1.00 95.56 94 THR A CA 1
ATOM 724 C C . THR A 1 94 ? 37.148 4.872 -23.755 1.00 95.56 94 THR A C 1
ATOM 726 O O . THR A 1 94 ? 37.570 4.659 -24.891 1.00 95.56 94 THR A O 1
ATOM 729 N N . LEU A 1 95 ? 35.848 4.779 -23.461 1.00 96.94 95 LEU A N 1
ATOM 730 C CA . LEU A 1 95 ? 34.845 4.406 -24.453 1.00 96.94 95 LEU A CA 1
ATOM 731 C C . LEU A 1 95 ? 34.787 5.419 -25.601 1.00 96.94 95 LEU A C 1
ATOM 733 O O . LEU A 1 95 ? 34.771 5.020 -26.762 1.00 96.94 95 LEU A O 1
ATOM 737 N N . SER A 1 96 ? 34.816 6.714 -25.282 1.00 97.75 96 SER A N 1
ATOM 738 C CA . SER A 1 96 ? 34.825 7.787 -26.280 1.00 97.75 96 SER A CA 1
ATOM 739 C C . SER A 1 96 ? 36.029 7.677 -27.225 1.00 97.75 96 SER A C 1
ATOM 741 O O . SER A 1 96 ? 35.870 7.671 -28.443 1.00 97.75 96 SER A O 1
ATOM 743 N N . GLN A 1 97 ? 37.230 7.454 -26.683 1.00 97.31 97 GLN A N 1
ATOM 744 C CA . GLN A 1 97 ? 38.441 7.260 -27.490 1.00 97.31 97 GLN A CA 1
ATOM 745 C C . GLN A 1 97 ? 38.353 6.037 -28.412 1.00 97.31 97 GLN A C 1
ATOM 747 O O . GLN A 1 97 ? 38.808 6.082 -29.556 1.00 97.31 97 GLN A O 1
ATOM 752 N N . ASN A 1 98 ? 37.750 4.947 -27.935 1.00 97.50 98 ASN A N 1
ATOM 753 C CA . ASN A 1 98 ? 37.552 3.752 -28.749 1.00 97.50 98 ASN A CA 1
ATOM 754 C C . ASN A 1 98 ? 36.605 4.013 -29.924 1.00 97.50 98 ASN A C 1
ATOM 756 O O . ASN A 1 98 ? 36.878 3.553 -31.032 1.00 97.50 98 ASN A O 1
ATOM 760 N N . VAL A 1 99 ? 35.528 4.772 -29.702 1.00 98.06 99 VAL A N 1
ATOM 761 C CA . VAL A 1 99 ? 34.594 5.167 -30.766 1.00 98.06 99 VAL A CA 1
ATOM 762 C C . VAL A 1 99 ? 35.312 5.996 -31.830 1.00 98.06 99 VAL A C 1
ATOM 764 O O . VAL A 1 99 ? 35.240 5.648 -33.007 1.00 98.06 99 VAL A O 1
ATOM 767 N N . GLU A 1 100 ? 36.075 7.014 -31.431 1.00 97.81 100 GLU A N 1
ATOM 768 C CA . GLU A 1 100 ? 36.851 7.850 -32.360 1.00 97.81 100 GLU A CA 1
ATOM 769 C C . GLU A 1 100 ? 37.846 7.026 -33.194 1.00 97.81 100 GLU A C 1
ATOM 771 O O . GLU A 1 100 ? 37.954 7.187 -34.412 1.00 97.81 100 GLU A O 1
ATOM 776 N N . ASN A 1 101 ? 38.534 6.066 -32.569 1.00 97.25 101 ASN A N 1
ATOM 777 C CA . ASN A 1 101 ? 39.445 5.166 -33.275 1.00 97.25 101 ASN A CA 1
ATOM 778 C C . ASN A 1 101 ? 38.705 4.296 -34.308 1.00 97.25 101 ASN A C 1
ATOM 780 O O . ASN A 1 101 ? 39.142 4.168 -35.455 1.00 97.25 101 ASN A O 1
ATOM 784 N N . ILE A 1 102 ? 37.558 3.724 -33.930 1.00 97.94 102 ILE A N 1
ATOM 785 C CA . ILE A 1 102 ? 36.732 2.917 -34.837 1.00 97.94 102 ILE A CA 1
ATOM 786 C C . ILE A 1 102 ? 36.269 3.757 -36.031 1.00 97.94 102 ILE A C 1
ATOM 788 O O . ILE A 1 102 ? 36.406 3.310 -37.171 1.00 97.94 102 ILE A O 1
ATOM 792 N N . LEU A 1 103 ? 35.788 4.979 -35.795 1.00 97.50 103 LEU A N 1
ATOM 793 C CA . LEU A 1 103 ? 35.368 5.890 -36.860 1.00 97.50 103 LEU A CA 1
ATOM 794 C C . LEU A 1 103 ? 36.529 6.227 -37.802 1.00 97.50 103 LEU A C 1
ATOM 796 O O . LEU A 1 103 ? 36.386 6.107 -39.019 1.00 97.50 103 LEU A O 1
ATOM 800 N N . GLY A 1 104 ? 37.714 6.525 -37.264 1.00 96.75 104 GLY A N 1
ATOM 801 C CA . GLY A 1 104 ? 38.909 6.765 -38.075 1.00 96.75 104 GLY A CA 1
ATOM 802 C C . GLY A 1 104 ? 39.314 5.559 -38.933 1.00 96.75 104 GLY A C 1
ATOM 803 O O . GLY A 1 104 ? 39.743 5.717 -40.079 1.00 96.75 104 GLY A O 1
ATOM 804 N N . ARG A 1 105 ? 39.153 4.332 -38.421 1.00 96.31 105 ARG A N 1
ATOM 805 C CA . ARG A 1 105 ? 39.385 3.104 -39.202 1.00 96.31 105 ARG A CA 1
ATOM 806 C C . ARG A 1 105 ? 38.362 2.943 -40.324 1.00 96.31 105 ARG A C 1
ATOM 808 O O . ARG A 1 105 ? 38.751 2.558 -41.423 1.00 96.31 105 ARG A O 1
ATOM 815 N N . ILE A 1 106 ? 37.092 3.247 -40.064 1.00 97.12 106 ILE A N 1
ATOM 816 C CA . ILE A 1 106 ? 36.024 3.195 -41.071 1.00 97.12 106 ILE A CA 1
ATOM 817 C C . ILE A 1 106 ? 36.313 4.183 -42.207 1.00 97.12 106 ILE A C 1
ATOM 819 O O . ILE A 1 106 ? 36.260 3.793 -43.371 1.00 97.12 106 ILE A O 1
ATOM 823 N N . GLU A 1 107 ? 36.693 5.422 -41.895 1.00 96.12 107 GLU A N 1
ATOM 824 C CA . GLU A 1 107 ? 37.039 6.429 -42.909 1.00 96.12 107 GLU A CA 1
ATOM 825 C C . GLU A 1 107 ? 38.258 6.012 -43.749 1.00 96.12 107 GLU A C 1
ATOM 827 O O . GLU A 1 107 ? 38.223 6.087 -44.978 1.00 96.12 107 GLU A O 1
ATOM 832 N N . LYS A 1 108 ? 39.303 5.447 -43.124 1.00 95.31 108 LYS A N 1
ATOM 833 C CA . LYS A 1 108 ? 40.451 4.881 -43.861 1.00 95.31 108 LYS A CA 1
ATOM 834 C C . LYS A 1 108 ? 40.061 3.737 -44.797 1.00 95.31 108 LYS A C 1
ATOM 836 O O . LYS A 1 108 ? 40.693 3.575 -45.836 1.00 95.31 108 LYS A O 1
ATOM 841 N N . LEU A 1 109 ? 39.073 2.921 -44.428 1.00 94.62 109 LEU A N 1
ATOM 842 C CA . LEU A 1 109 ? 38.579 1.836 -45.279 1.00 94.62 109 LEU A CA 1
ATOM 843 C C . LEU A 1 109 ? 37.727 2.366 -46.435 1.00 94.62 109 LEU A C 1
ATOM 845 O O . LEU A 1 109 ? 37.866 1.862 -47.546 1.00 94.62 109 LEU A O 1
ATOM 849 N N . LYS A 1 110 ? 36.906 3.399 -46.206 1.00 91.06 110 LYS A N 1
ATOM 850 C CA . LYS A 1 110 ? 36.158 4.080 -47.274 1.00 91.06 110 LYS A CA 1
ATOM 851 C C . LYS A 1 110 ? 37.088 4.716 -48.302 1.00 91.06 110 LYS A C 1
ATOM 853 O O . LYS A 1 110 ? 36.854 4.550 -49.485 1.00 91.06 110 LYS A O 1
ATOM 858 N N . ALA A 1 111 ? 38.158 5.377 -47.863 1.00 87.94 111 ALA A N 1
ATOM 859 C CA . ALA A 1 111 ? 39.121 6.027 -48.756 1.00 87.94 111 ALA A CA 1
ATOM 860 C C . ALA A 1 111 ? 39.978 5.047 -49.586 1.00 87.94 111 ALA A C 1
ATOM 862 O O . ALA A 1 111 ? 40.679 5.466 -50.502 1.00 87.94 111 ALA A O 1
ATOM 863 N N . ARG A 1 112 ? 39.970 3.750 -49.243 1.00 82.25 112 ARG A N 1
ATOM 864 C CA . ARG A 1 112 ? 40.659 2.678 -49.984 1.00 82.25 112 ARG A CA 1
ATOM 865 C C . ARG A 1 112 ? 39.755 1.963 -50.997 1.00 82.25 112 ARG A C 1
ATOM 867 O O . ARG A 1 112 ? 40.230 1.033 -51.646 1.00 82.25 112 ARG A O 1
ATOM 874 N N . ARG A 1 113 ? 38.478 2.342 -51.080 1.00 60.59 113 ARG A N 1
ATOM 875 C CA . ARG A 1 113 ? 37.485 1.816 -52.019 1.00 60.59 113 ARG A CA 1
ATOM 876 C C . ARG A 1 113 ? 37.211 2.845 -53.104 1.00 60.59 113 ARG A C 1
ATOM 878 O O . ARG A 1 113 ? 37.012 2.400 -54.251 1.00 60.59 113 ARG A O 1
#

Mean predicted aligned error: 14.78 Å

Nearest PDB structures (foldseek):
  4c1n-assembly2_G  TM=8.062E-01  e=5.775E-02  Carboxydothermus hydrogenoformans
  4djf-assembly1_E  TM=8.359E-01  e=9.464E-02  Neomoorella thermoacetica

Radius of gyration: 28.39 Å; Cα contacts (8 Å, |Δi|>4): 79; chains: 1; bounding box: 60×18×78 Å

Foldseek 3Di:
DPPLLVVQLVQLLVLDPQPLPCQLVDSGSSRVSSCVSVVNGQLQSPPVDSVSSVVNCVSSVNDDDPPDPPPPPVPCDPDPPPDPPVRVVVVVVVVVVVVVVVVVVVVVVVVVD

Solvent-accessible surface area (backbone atoms only — not comparable to full-atom values): 6805 Å² total; per-residue (Å²): 142,70,66,74,53,56,56,45,22,52,57,38,37,72,58,46,88,75,72,43,79,36,79,60,77,30,80,31,47,62,56,42,21,44,32,33,62,71,68,76,39,62,52,59,45,42,70,91,51,55,72,44,14,58,61,36,22,58,74,73,66,50,89,69,80,84,72,71,8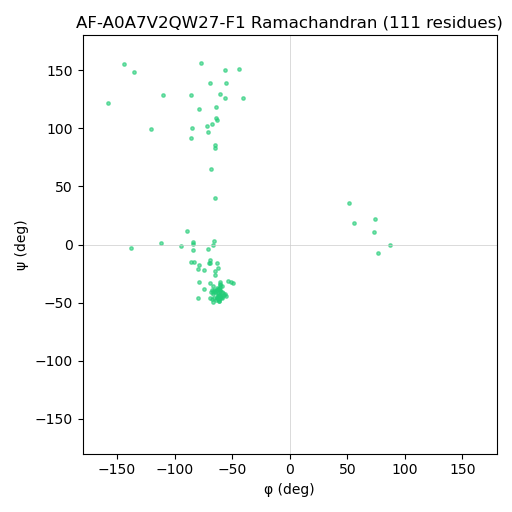4,68,70,85,56,93,76,67,61,100,64,89,71,73,71,50,74,64,58,50,51,51,51,54,51,52,52,52,54,51,51,54,51,52,52,54,52,51,53,56,52,57,76,74,108

pLDDT: mean 83.73, std 17.32, range [41.44, 98.06]

Secondary structure (DSSP, 8-state):
--HHHHHHHHHHHHHS------TTS-SSHHHHHHHHHTTSS-GGG-SS-SHHHHHHHHHHT------------TTS-SS--PPPHHHHHHHHHHHHHHHHHHHHHHHHHHTT-